Protein AF-A0A7K3SAK2-F1 (afdb_monomer_lite)

Organism: NCBI:txid66428

Sequence (182 aa):
ASGPVPALRSEGGWLDVDGRAGLVIRGGRGPLAVYGDTIVLAEGGGTGPLLVEGHCGVSADGLRELARRPVPTAGDEKVRAAVTDGHLSLFNLSDRAARTPVTLVQEGRRREVYEGEQVVTRDGLRYEARLEAASALLLPPRFTLVPLSGRSLPNGLRVEVVDAATVRLTGPVCRVRVEAQG

pLDDT: mean 89.43, std 11.54, range [43.94, 98.75]

Foldseek 3Di:
DDDDDFPDKAQLQKDDDVLFKIKHKPDWNAIWGHDPPDIDGPPPTDPDDIDIAMDGNADPVRRSVVSPDDAKDKPDPQKHWGQHPQKIKIWRNAQAKDWIKIDDFDPDAKAQAWAAKWWQAPGYIIGTDTAGGGDMDITHRLKIKHFPVPDHDDGGWMWHHNDSVDIDTDDDDGDIDIGGPD

Radius of gyration: 18.88 Å; chains: 1; bounding box: 54×37×52 Å

Secondary structure (DSSP, 8-state):
---PPPSEEESSSEEEETTTEEEEEES--SPEEEETTEEEEPTT--SSPPEEEEEES--HHHHHHHHHSPPPEESSTTEEEEEETTEEEEEE-SSS-EEEEEEEE--SS-EEEESEEEEE-SSEEEEEEEE-TT-EEEE-EEEEEEES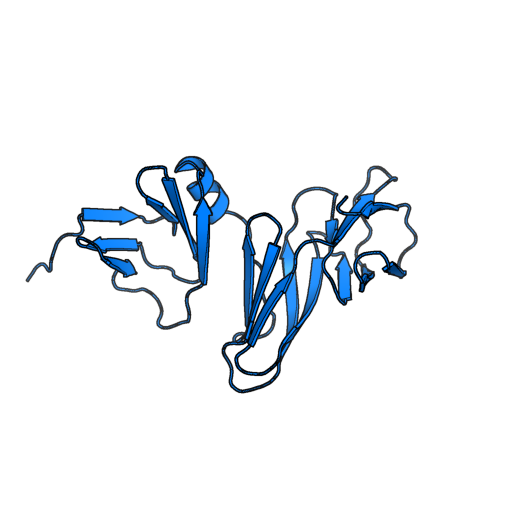SSSPPPTT-EEEE-SSS-EEEESS---EEEEE--

Structure (mmCIF, N/CA/C/O backbone):
data_AF-A0A7K3SAK2-F1
#
_entry.id   AF-A0A7K3SAK2-F1
#
loop_
_atom_site.group_PDB
_atom_site.id
_atom_site.type_symbol
_atom_site.label_atom_id
_atom_site.label_alt_id
_atom_site.label_comp_id
_atom_site.label_asym_id
_atom_site.label_entity_id
_atom_site.label_seq_id
_atom_site.pdbx_PDB_ins_code
_atom_site.Cartn_x
_atom_site.Cartn_y
_atom_site.Cartn_z
_atom_site.occupancy
_atom_site.B_iso_or_equiv
_atom_site.auth_seq_id
_atom_site.auth_comp_id
_atom_site.auth_asym_id
_atom_site.auth_atom_id
_atom_site.pdbx_PDB_model_num
ATOM 1 N N . ALA A 1 1 ? 35.366 2.820 -26.773 1.00 43.94 1 ALA A N 1
ATOM 2 C CA . ALA A 1 1 ? 34.296 2.782 -27.788 1.00 43.94 1 ALA A CA 1
ATOM 3 C C . ALA A 1 1 ? 33.034 3.352 -27.156 1.00 43.94 1 ALA A C 1
ATOM 5 O O . ALA A 1 1 ? 32.748 2.975 -26.026 1.00 43.94 1 ALA A O 1
ATOM 6 N N . SER A 1 2 ? 32.328 4.281 -27.806 1.00 55.72 2 SER A N 1
ATOM 7 C CA . SER A 1 2 ? 31.007 4.714 -27.333 1.00 55.72 2 SER A CA 1
ATOM 8 C C . SER A 1 2 ? 29.994 3.639 -27.722 1.00 55.72 2 SER A C 1
ATOM 10 O O . SER A 1 2 ? 29.881 3.316 -28.904 1.00 55.72 2 SER A O 1
ATOM 12 N N . GLY A 1 3 ? 29.320 3.046 -26.737 1.00 63.47 3 GLY A N 1
ATOM 13 C CA . GLY A 1 3 ? 28.238 2.089 -26.974 1.00 63.47 3 GLY A CA 1
ATOM 14 C C . GLY A 1 3 ? 27.047 2.710 -27.724 1.00 63.47 3 GLY A C 1
ATOM 15 O O . GLY A 1 3 ? 27.084 3.894 -28.073 1.00 63.47 3 GLY A O 1
ATOM 16 N N . PRO A 1 4 ? 25.988 1.925 -27.990 1.00 71.94 4 PRO A N 1
ATOM 17 C CA . PRO A 1 4 ? 24.795 2.424 -28.669 1.00 71.94 4 PRO A CA 1
ATOM 18 C C . PRO A 1 4 ? 24.172 3.610 -27.915 1.00 71.94 4 PRO A C 1
ATOM 20 O O . PRO A 1 4 ? 24.134 3.633 -26.684 1.00 71.94 4 PRO A O 1
ATOM 23 N N . VAL A 1 5 ? 23.679 4.602 -28.662 1.00 73.06 5 VAL A N 1
ATOM 24 C CA . VAL A 1 5 ? 22.993 5.780 -28.109 1.00 73.06 5 VAL A CA 1
ATOM 25 C C . VAL A 1 5 ? 21.504 5.446 -27.942 1.00 73.06 5 VAL A C 1
ATOM 27 O O . VAL A 1 5 ? 20.895 4.963 -28.896 1.00 73.06 5 VAL A O 1
ATOM 30 N N . PRO A 1 6 ? 20.902 5.672 -26.762 1.00 75.12 6 PRO A N 1
ATOM 31 C CA . PRO A 1 6 ? 19.488 5.380 -26.545 1.00 75.12 6 PRO A CA 1
ATOM 32 C C . PRO A 1 6 ? 18.577 6.334 -27.319 1.00 75.12 6 PRO A C 1
ATOM 34 O O . PRO A 1 6 ? 18.886 7.516 -27.464 1.00 75.12 6 PRO A O 1
ATOM 37 N N . ALA A 1 7 ? 17.420 5.826 -27.746 1.00 75.25 7 ALA A N 1
ATOM 38 C CA . ALA A 1 7 ? 16.384 6.612 -28.417 1.00 75.25 7 ALA A CA 1
ATOM 39 C C . ALA A 1 7 ? 15.693 7.593 -27.455 1.00 75.25 7 ALA A C 1
ATOM 41 O O . ALA A 1 7 ? 15.286 8.681 -27.854 1.00 75.25 7 ALA A O 1
ATOM 42 N N . LEU A 1 8 ? 15.592 7.219 -26.177 1.00 79.44 8 LEU A N 1
ATOM 43 C CA . LEU A 1 8 ? 15.049 8.052 -25.109 1.00 79.44 8 LEU A CA 1
ATOM 44 C C . LEU A 1 8 ? 15.793 7.775 -23.803 1.00 79.44 8 LEU A C 1
ATOM 46 O O . LEU A 1 8 ? 16.117 6.625 -23.494 1.00 79.44 8 LEU A O 1
ATOM 50 N N . ARG A 1 9 ? 16.018 8.830 -23.015 1.00 74.62 9 ARG A N 1
ATOM 51 C CA . ARG A 1 9 ? 16.446 8.735 -21.617 1.00 74.62 9 ARG A CA 1
ATOM 52 C C . ARG A 1 9 ? 15.449 9.440 -20.710 1.00 74.62 9 ARG A C 1
ATOM 54 O O . ARG A 1 9 ? 15.088 10.581 -20.976 1.00 74.62 9 ARG A O 1
ATOM 61 N N . SER A 1 10 ? 15.052 8.776 -19.630 1.00 78.75 10 SER A N 1
ATOM 62 C CA . SER A 1 10 ? 14.264 9.377 -18.554 1.00 78.75 10 SER A CA 1
ATOM 63 C C . SER A 1 10 ? 15.028 9.326 -17.241 1.00 78.75 10 SER A C 1
ATOM 65 O O . SER A 1 10 ? 15.403 8.259 -16.765 1.00 78.75 10 SER A O 1
ATOM 67 N N . GLU A 1 11 ? 15.238 10.484 -16.630 1.00 75.38 11 GLU A N 1
ATOM 68 C CA . GLU A 1 11 ? 15.979 10.613 -15.369 1.00 75.38 11 GLU A CA 1
ATOM 69 C C . GLU A 1 11 ? 15.062 10.602 -14.138 1.00 75.38 11 GLU A C 1
ATOM 71 O O . GLU A 1 11 ? 15.530 10.553 -13.006 1.00 75.38 11 GLU A O 1
ATOM 76 N N . GLY A 1 12 ? 13.742 10.639 -14.347 1.00 79.31 12 GLY A N 1
ATOM 77 C CA . GLY A 1 12 ? 12.763 10.798 -13.272 1.00 79.31 12 GLY A CA 1
ATOM 78 C C . GLY A 1 12 ? 12.213 9.498 -12.688 1.00 79.31 12 GLY A C 1
ATOM 79 O O . GLY A 1 12 ? 11.340 9.571 -11.829 1.00 79.31 12 GLY A O 1
ATOM 80 N N . GLY A 1 13 ? 12.656 8.330 -13.166 1.00 85.81 13 GLY A N 1
ATOM 81 C CA . GLY A 1 13 ? 12.087 7.041 -12.754 1.00 85.81 13 GLY A CA 1
ATOM 82 C C . GLY A 1 13 ? 10.663 6.808 -13.271 1.00 85.81 13 GLY A C 1
ATOM 83 O O . GLY A 1 13 ? 9.889 6.102 -12.640 1.00 85.81 13 GLY A O 1
ATOM 84 N N . TRP A 1 14 ? 10.298 7.408 -14.403 1.00 90.06 14 TRP A N 1
ATOM 85 C CA . TRP A 1 14 ? 9.017 7.183 -15.076 1.00 90.06 14 TRP A CA 1
ATOM 86 C C . TRP A 1 14 ? 9.190 7.230 -16.594 1.00 90.06 14 TRP A C 1
ATOM 88 O O . TRP A 1 14 ? 10.167 7.791 -17.091 1.00 90.06 14 TRP A O 1
ATOM 98 N N . LEU A 1 15 ? 8.259 6.648 -17.335 1.00 89.62 15 LEU A N 1
ATOM 99 C CA . LEU A 1 15 ? 8.271 6.615 -18.793 1.00 89.62 15 LEU A CA 1
ATOM 100 C C . LEU A 1 15 ? 6.844 6.751 -19.318 1.00 89.62 15 LEU A C 1
ATOM 102 O O . LEU A 1 15 ? 5.974 5.998 -18.894 1.00 89.62 15 LEU A O 1
ATOM 106 N N . ASP A 1 16 ? 6.626 7.682 -20.243 1.00 88.81 16 ASP A N 1
ATOM 107 C CA . ASP A 1 16 ? 5.396 7.760 -21.035 1.00 88.81 16 ASP A CA 1
ATOM 108 C C . ASP A 1 16 ? 5.553 6.939 -22.323 1.00 88.81 16 ASP A C 1
ATOM 110 O O . ASP A 1 16 ? 6.607 6.975 -22.961 1.00 88.81 16 ASP A O 1
ATOM 114 N N . VAL A 1 17 ? 4.511 6.196 -22.688 1.00 86.94 17 VAL A N 1
ATOM 115 C CA . VAL A 1 17 ? 4.430 5.372 -23.897 1.00 86.94 17 VAL A CA 1
ATOM 116 C C . VAL A 1 17 ? 3.308 5.924 -24.770 1.00 86.94 17 VAL A C 1
ATOM 118 O O . VAL A 1 17 ? 2.139 5.539 -24.645 1.00 86.94 17 VAL A O 1
ATOM 121 N N . ASP A 1 18 ? 3.682 6.853 -25.647 1.00 82.56 18 ASP A N 1
ATOM 122 C CA . ASP A 1 18 ? 2.815 7.534 -26.616 1.00 82.56 18 ASP A CA 1
ATOM 123 C C . ASP A 1 18 ? 1.513 8.108 -26.014 1.00 82.56 18 ASP A C 1
ATOM 125 O O . ASP A 1 18 ? 0.466 8.083 -26.665 1.00 82.56 18 ASP A O 1
ATOM 129 N N . GLY A 1 19 ? 1.523 8.546 -24.750 1.00 81.38 19 GLY A N 1
ATOM 130 C CA . GLY A 1 19 ? 0.333 9.016 -24.029 1.00 81.38 19 GLY A CA 1
ATOM 131 C C . GLY A 1 19 ? -0.756 7.962 -23.772 1.00 81.38 19 GLY A C 1
ATOM 132 O O . GLY A 1 19 ? -1.854 8.311 -23.336 1.00 81.38 19 GLY A O 1
ATOM 133 N N . ARG A 1 20 ? -0.499 6.677 -24.054 1.00 85.06 20 ARG A N 1
ATOM 134 C CA . ARG A 1 20 ? -1.467 5.575 -23.872 1.00 85.06 20 ARG A CA 1
ATOM 135 C C . ARG A 1 20 ? -1.208 4.787 -22.597 1.00 85.06 20 ARG A C 1
ATOM 137 O O . ARG A 1 20 ? -2.150 4.414 -21.897 1.00 85.06 20 ARG A O 1
ATOM 144 N N . ALA A 1 21 ? 0.063 4.544 -22.304 1.00 88.19 21 ALA A N 1
ATOM 145 C CA . ALA A 1 21 ? 0.503 3.846 -21.110 1.00 88.19 21 ALA A CA 1
ATOM 146 C C . ALA A 1 21 ? 1.664 4.597 -20.467 1.00 88.19 21 ALA A C 1
ATOM 148 O O . ALA A 1 21 ? 2.418 5.292 -21.139 1.00 88.19 21 ALA A O 1
ATOM 149 N N . GLY A 1 22 ? 1.816 4.432 -19.163 1.00 90.94 22 GLY A N 1
ATOM 150 C CA . GLY A 1 22 ? 2.903 5.011 -18.403 1.00 90.94 22 GLY A CA 1
ATOM 151 C C . GLY A 1 22 ? 3.480 4.007 -17.426 1.00 90.94 22 GLY A C 1
ATOM 152 O O . GLY A 1 22 ? 2.765 3.152 -16.907 1.00 90.94 22 GLY A O 1
ATOM 153 N N . LEU A 1 23 ? 4.776 4.111 -17.172 1.00 90.81 23 LEU A N 1
ATOM 154 C CA . LEU A 1 23 ? 5.478 3.318 -16.174 1.00 90.81 23 LEU A CA 1
ATOM 155 C C . LEU A 1 23 ? 6.051 4.252 -15.118 1.00 90.81 23 LEU A C 1
ATOM 157 O O . LEU A 1 23 ? 6.649 5.270 -15.459 1.00 90.81 23 LEU A O 1
ATOM 161 N N . VAL A 1 24 ? 5.926 3.884 -13.849 1.00 91.25 24 VAL A N 1
ATOM 162 C CA . VAL A 1 24 ? 6.670 4.487 -12.739 1.00 91.25 24 VAL A CA 1
ATOM 163 C C . VAL A 1 24 ? 7.514 3.398 -12.098 1.00 91.25 24 VAL A C 1
ATOM 165 O O . VAL A 1 24 ? 7.040 2.300 -11.830 1.00 91.25 24 VAL A O 1
ATOM 168 N N . ILE A 1 25 ? 8.791 3.676 -11.872 1.00 88.19 25 ILE A N 1
ATOM 169 C CA . ILE A 1 25 ? 9.768 2.691 -11.420 1.00 88.19 25 ILE A CA 1
ATOM 170 C C . ILE A 1 25 ? 10.300 3.104 -10.059 1.00 88.19 25 ILE A C 1
ATOM 172 O O . ILE A 1 25 ? 10.789 4.216 -9.861 1.00 88.19 25 ILE A O 1
ATOM 176 N N . ARG A 1 26 ? 10.210 2.180 -9.104 1.00 84.75 26 ARG A N 1
ATOM 177 C CA . ARG A 1 26 ? 10.631 2.369 -7.716 1.00 84.75 26 ARG A CA 1
ATOM 178 C C . ARG A 1 26 ? 11.860 1.515 -7.413 1.00 84.75 26 ARG A C 1
ATOM 180 O O . ARG A 1 26 ? 12.015 0.406 -7.920 1.00 84.75 26 ARG A O 1
ATOM 187 N N . GLY A 1 27 ? 12.731 2.025 -6.543 1.00 70.38 27 GLY A N 1
ATOM 188 C CA . GLY A 1 27 ? 13.888 1.285 -6.021 1.00 70.38 27 GLY A CA 1
ATOM 189 C C . GLY A 1 27 ? 15.138 1.274 -6.914 1.00 70.38 27 GLY A C 1
ATOM 190 O O . GLY A 1 27 ? 16.204 0.900 -6.434 1.00 70.38 27 GLY A O 1
ATOM 191 N N . GLY A 1 28 ? 15.052 1.742 -8.164 1.00 65.25 28 GLY A N 1
ATOM 192 C CA . GLY A 1 28 ? 16.205 1.983 -9.038 1.00 65.25 28 GLY A CA 1
ATOM 193 C C . GLY A 1 28 ? 16.655 3.446 -8.987 1.00 65.25 28 GLY A C 1
ATOM 194 O O . GLY A 1 28 ? 15.832 4.346 -9.101 1.00 65.25 28 GLY A O 1
ATOM 195 N N . ARG A 1 29 ? 17.960 3.700 -8.817 1.00 57.88 29 ARG A N 1
ATOM 196 C CA . ARG A 1 29 ? 18.553 5.058 -8.872 1.00 57.88 29 ARG A CA 1
ATOM 197 C C . ARG A 1 29 ? 19.162 5.408 -10.239 1.00 57.88 29 ARG A C 1
ATOM 199 O O . ARG A 1 29 ? 19.882 6.394 -10.347 1.00 57.88 29 ARG A O 1
ATOM 206 N N . GLY A 1 30 ? 18.911 4.591 -11.260 1.00 62.88 30 GLY A N 1
ATOM 207 C CA . GLY A 1 30 ? 19.444 4.794 -12.607 1.00 62.88 30 GLY A CA 1
ATOM 208 C C . GLY A 1 30 ? 18.410 5.431 -13.538 1.00 62.88 30 GLY A C 1
ATOM 209 O O . GLY A 1 30 ? 17.221 5.137 -13.392 1.00 62.88 30 GLY A O 1
ATOM 210 N N . PRO A 1 31 ? 18.832 6.267 -14.504 1.00 70.81 31 PRO A N 1
ATOM 211 C CA . PRO A 1 31 ? 17.939 6.716 -15.561 1.00 70.81 31 PRO A CA 1
ATOM 212 C C . PRO A 1 31 ? 17.423 5.518 -16.364 1.00 70.81 31 PRO A C 1
ATOM 214 O O . PRO A 1 31 ? 18.112 4.513 -16.508 1.00 70.81 31 PRO A O 1
ATOM 217 N N . LEU A 1 32 ? 16.216 5.611 -16.908 1.00 77.12 32 LEU A N 1
ATOM 218 C CA . LEU A 1 32 ? 15.700 4.640 -17.865 1.00 77.12 32 LEU A CA 1
ATOM 219 C C . LEU A 1 32 ? 16.207 4.984 -19.252 1.00 77.12 32 LEU A C 1
ATOM 221 O O . LEU A 1 32 ? 16.208 6.153 -19.636 1.00 77.12 32 LEU A O 1
ATOM 225 N N . ALA A 1 33 ? 16.619 3.973 -20.001 1.00 80.69 33 ALA A N 1
ATOM 226 C CA . ALA A 1 33 ? 17.037 4.109 -21.382 1.00 80.69 33 ALA A CA 1
ATOM 227 C C . ALA A 1 33 ? 16.199 3.181 -22.262 1.00 80.69 33 ALA A C 1
ATOM 229 O O . ALA A 1 33 ? 15.996 2.015 -21.929 1.00 80.69 33 ALA A O 1
ATOM 230 N N . VAL A 1 34 ? 15.723 3.705 -23.388 1.00 81.06 34 VAL A N 1
ATOM 231 C CA . VAL A 1 34 ? 14.988 2.926 -24.389 1.00 81.06 34 VAL A CA 1
ATOM 232 C C . VAL A 1 34 ? 15.898 2.676 -25.585 1.00 81.06 34 VAL A C 1
ATOM 234 O O . VAL A 1 34 ? 16.424 3.621 -26.181 1.00 81.06 34 VAL A O 1
ATOM 237 N N . TYR A 1 35 ? 16.079 1.405 -25.932 1.00 81.81 35 TYR A N 1
ATOM 238 C CA . TYR A 1 35 ? 16.833 0.941 -27.093 1.00 81.81 35 TYR A CA 1
ATOM 239 C C . TYR A 1 35 ? 15.900 0.121 -27.982 1.00 81.81 35 TYR A C 1
ATOM 241 O O . TYR A 1 35 ? 15.610 -1.032 -27.675 1.00 81.81 35 TYR A O 1
ATOM 249 N N . GLY A 1 36 ? 15.418 0.719 -29.074 1.00 81.00 36 GLY A N 1
ATOM 250 C CA . GLY A 1 36 ? 14.432 0.072 -29.940 1.00 81.00 36 GLY A CA 1
ATOM 251 C C . GLY A 1 36 ? 13.156 -0.267 -29.168 1.00 81.00 36 GLY A C 1
ATOM 252 O O . GLY A 1 36 ? 12.448 0.630 -28.721 1.00 81.00 36 GLY A O 1
ATOM 253 N N . ASP A 1 37 ? 12.895 -1.558 -29.003 1.00 78.56 37 ASP A N 1
ATOM 254 C CA . ASP A 1 37 ? 11.749 -2.135 -28.293 1.00 78.56 37 ASP A CA 1
ATOM 255 C C . ASP A 1 37 ? 12.044 -2.503 -26.826 1.00 78.56 37 ASP A C 1
ATOM 257 O O . ASP A 1 37 ? 11.169 -3.001 -26.120 1.00 78.56 37 ASP A O 1
ATOM 261 N N . THR A 1 38 ? 13.266 -2.253 -26.347 1.00 77.88 38 THR A N 1
ATOM 262 C CA . THR A 1 38 ? 13.709 -2.656 -25.011 1.00 77.88 38 THR A CA 1
ATOM 263 C C . THR A 1 38 ? 13.879 -1.448 -24.093 1.00 77.88 38 THR A C 1
ATOM 265 O O . THR A 1 38 ? 14.592 -0.494 -24.412 1.00 77.88 38 THR A O 1
ATOM 268 N N . ILE A 1 39 ? 13.273 -1.512 -22.906 1.00 76.88 39 ILE A N 1
ATOM 269 C CA . ILE A 1 39 ? 13.500 -0.558 -21.815 1.00 76.88 39 ILE A CA 1
ATOM 270 C C . ILE A 1 39 ? 14.506 -1.182 -20.851 1.00 76.88 39 ILE A C 1
ATOM 272 O O . ILE A 1 39 ? 14.260 -2.254 -20.300 1.00 76.88 39 ILE A O 1
ATOM 276 N N . VAL A 1 40 ? 15.625 -0.503 -20.619 1.00 76.62 40 VAL A N 1
ATOM 277 C CA . VAL A 1 40 ? 16.636 -0.919 -19.642 1.00 76.62 40 VAL A CA 1
ATOM 278 C C . VAL A 1 40 ? 16.829 0.159 -18.585 1.00 76.62 40 VAL A C 1
ATOM 280 O O . VAL A 1 40 ? 16.687 1.355 -18.850 1.00 76.62 40 VAL A O 1
ATOM 283 N N . LEU A 1 41 ? 17.219 -0.252 -17.381 1.00 70.81 41 LEU A N 1
ATOM 284 C CA . LEU A 1 41 ? 17.886 0.673 -16.474 1.00 70.81 41 LEU A CA 1
ATOM 285 C C . LEU A 1 41 ? 19.261 0.993 -17.054 1.00 70.81 41 LEU A C 1
ATOM 287 O O . LEU A 1 41 ? 20.026 0.087 -17.380 1.00 70.81 41 LEU A O 1
ATOM 291 N N . ALA A 1 42 ? 19.570 2.276 -17.200 1.00 59.50 42 ALA A N 1
ATOM 292 C CA . ALA A 1 42 ? 20.891 2.715 -17.610 1.00 59.50 42 ALA A CA 1
ATOM 293 C C . ALA A 1 42 ? 21.955 2.248 -16.602 1.00 59.50 42 ALA A C 1
ATOM 295 O O . ALA A 1 42 ? 21.671 2.034 -15.418 1.00 59.50 42 ALA A O 1
ATOM 296 N N . GLU A 1 43 ? 23.187 2.095 -17.093 1.00 54.28 43 GLU A N 1
ATOM 297 C CA . GLU A 1 43 ? 24.317 1.605 -16.304 1.00 54.28 43 GLU A CA 1
ATOM 298 C C . GLU A 1 43 ? 24.485 2.370 -14.980 1.00 54.28 43 GLU A C 1
ATOM 300 O O . GLU A 1 43 ? 24.392 3.597 -14.936 1.00 54.28 43 GLU A O 1
ATOM 305 N N . GLY A 1 44 ? 24.711 1.625 -13.892 1.00 52.00 44 GLY A N 1
ATOM 306 C CA . GLY A 1 44 ? 24.765 2.149 -12.519 1.00 52.00 44 GLY A CA 1
ATOM 307 C C . GLY A 1 44 ? 23.503 1.895 -11.680 1.00 52.00 44 GLY A C 1
ATOM 308 O O . GLY A 1 44 ? 23.475 2.241 -10.499 1.00 52.00 44 GLY A O 1
ATOM 309 N N . GLY A 1 45 ? 22.467 1.269 -12.252 1.00 53.28 45 GLY A N 1
ATOM 310 C CA . GLY A 1 45 ? 21.314 0.763 -11.502 1.00 53.28 45 GLY A CA 1
ATOM 311 C C . GLY A 1 45 ? 21.713 -0.356 -10.529 1.00 53.28 45 GLY A C 1
ATOM 312 O O . GLY A 1 45 ? 22.434 -1.278 -10.898 1.00 53.28 45 GLY A O 1
ATOM 313 N N . GLY A 1 46 ? 21.271 -0.267 -9.270 1.00 57.25 46 GLY A N 1
ATOM 314 C CA . GLY A 1 46 ? 21.559 -1.286 -8.257 1.00 57.25 46 GLY A CA 1
ATOM 315 C C . GLY A 1 46 ? 21.038 -2.673 -8.654 1.00 57.25 46 GLY A C 1
ATOM 316 O O . GLY A 1 46 ? 20.022 -2.789 -9.329 1.00 57.25 46 GLY A O 1
ATOM 317 N N . THR A 1 47 ? 21.702 -3.731 -8.187 1.00 63.38 47 THR A N 1
ATOM 318 C CA . THR A 1 47 ? 21.374 -5.146 -8.470 1.00 63.38 47 THR A CA 1
ATOM 319 C C . THR A 1 47 ? 20.145 -5.671 -7.715 1.00 63.38 47 THR A C 1
ATOM 321 O O . THR A 1 47 ? 19.892 -6.874 -7.676 1.00 63.38 47 THR A O 1
ATOM 324 N N . GLY A 1 48 ? 19.399 -4.780 -7.061 1.00 71.19 48 GLY A N 1
ATOM 325 C CA . GLY A 1 48 ? 18.227 -5.128 -6.272 1.00 71.19 48 GLY A CA 1
ATOM 326 C C . GLY A 1 48 ? 16.975 -5.335 -7.130 1.00 71.19 48 GLY A C 1
ATOM 327 O O . GLY A 1 48 ? 16.921 -4.894 -8.277 1.00 71.19 48 GLY A O 1
ATOM 328 N N . PRO A 1 49 ? 15.936 -5.971 -6.565 1.00 78.00 49 PRO A N 1
ATOM 329 C CA . PRO A 1 49 ? 14.658 -6.119 -7.246 1.00 78.00 49 PRO A CA 1
ATOM 330 C C . PRO A 1 49 ? 14.018 -4.753 -7.508 1.00 78.00 49 PRO A C 1
ATOM 332 O O . PRO A 1 49 ? 14.018 -3.876 -6.637 1.00 78.00 49 PRO A O 1
ATOM 335 N N . LEU A 1 50 ? 13.436 -4.610 -8.697 1.00 82.44 50 LEU A N 1
ATOM 336 C CA . LEU A 1 50 ? 12.719 -3.418 -9.136 1.00 82.44 50 LEU A CA 1
ATOM 337 C C . LEU A 1 50 ? 11.224 -3.594 -8.938 1.00 82.44 50 LEU A C 1
ATOM 339 O O . LEU A 1 50 ? 10.695 -4.692 -9.104 1.00 82.44 50 LEU A O 1
ATOM 343 N N . LEU A 1 51 ? 10.547 -2.490 -8.641 1.00 87.31 51 LEU A N 1
ATOM 344 C CA . LEU A 1 51 ? 9.096 -2.427 -8.684 1.00 87.31 51 LEU A CA 1
ATOM 345 C C . LEU A 1 51 ? 8.685 -1.467 -9.797 1.00 87.31 51 LEU A C 1
ATOM 347 O O . LEU A 1 51 ? 9.209 -0.356 -9.882 1.00 87.31 51 LEU A O 1
ATOM 351 N N . VAL A 1 52 ? 7.761 -1.914 -10.644 1.00 89.19 52 VAL A N 1
ATOM 352 C CA . VAL A 1 52 ? 7.228 -1.141 -11.766 1.00 89.19 52 VAL A CA 1
ATOM 353 C C . VAL A 1 52 ? 5.717 -1.031 -11.602 1.00 89.19 52 VAL A C 1
ATOM 355 O O . VAL A 1 52 ? 5.023 -2.040 -11.517 1.00 89.19 52 VAL A O 1
ATOM 358 N N . GLU A 1 53 ? 5.226 0.199 -11.552 1.00 91.94 53 GLU A N 1
ATOM 359 C CA . GLU A 1 53 ? 3.810 0.555 -11.527 1.00 91.94 53 GLU A CA 1
ATOM 360 C C . GLU A 1 53 ? 3.394 0.894 -12.963 1.00 91.94 53 GLU A C 1
ATOM 362 O O . GLU A 1 53 ? 3.997 1.761 -13.600 1.00 91.94 53 GLU A O 1
ATOM 367 N N . GLY A 1 54 ? 2.399 0.181 -13.490 1.00 91.50 54 GLY A N 1
ATOM 368 C CA . GLY A 1 54 ? 1.816 0.462 -14.799 1.00 91.50 54 GLY A CA 1
ATOM 369 C C . GLY A 1 54 ? 0.579 1.342 -14.661 1.00 91.50 54 GLY A C 1
ATOM 370 O O . GLY A 1 54 ? -0.296 1.051 -13.851 1.00 91.50 54 GLY A O 1
ATOM 371 N N . HIS A 1 55 ? 0.493 2.387 -15.476 1.00 91.81 55 HIS A N 1
ATOM 372 C CA . HIS A 1 55 ? -0.611 3.339 -15.497 1.00 91.81 55 HIS A CA 1
ATOM 373 C C . HIS A 1 55 ? -1.205 3.447 -16.900 1.00 91.81 55 HIS A C 1
ATOM 375 O O . HIS A 1 55 ? -0.483 3.428 -17.897 1.00 91.81 55 HIS A O 1
ATOM 381 N N . CYS A 1 56 ? -2.526 3.595 -16.985 1.00 89.31 56 CYS A N 1
ATOM 382 C CA . CYS A 1 56 ? -3.241 3.753 -18.252 1.00 89.31 56 CYS A CA 1
ATOM 383 C C . CYS A 1 56 ? -3.759 5.187 -18.393 1.00 89.31 56 CYS A C 1
ATOM 385 O O . CYS A 1 56 ? -4.383 5.704 -17.469 1.00 89.31 56 CYS A O 1
ATOM 387 N N . GLY A 1 57 ? -3.531 5.820 -19.549 1.00 86.88 57 GLY A N 1
ATOM 388 C CA . GLY A 1 57 ? -4.098 7.139 -19.867 1.00 86.88 57 GLY A CA 1
ATOM 389 C C . GLY A 1 57 ? -3.632 8.299 -18.976 1.00 86.88 57 GLY A C 1
ATOM 390 O O . GLY A 1 57 ? -4.318 9.316 -18.891 1.00 86.88 57 GLY A O 1
ATOM 391 N N . VAL A 1 58 ? -2.490 8.160 -18.298 1.00 90.50 58 VAL A N 1
ATOM 392 C CA . VAL A 1 58 ? -1.901 9.227 -17.477 1.00 90.50 58 VAL A CA 1
ATOM 393 C C . VAL A 1 58 ? -0.933 10.041 -18.329 1.00 90.50 58 VAL A C 1
ATOM 395 O O . VAL A 1 58 ? -0.099 9.476 -19.027 1.00 90.50 58 VAL A O 1
ATOM 398 N N . SER A 1 59 ? -1.025 11.370 -18.260 1.00 90.94 59 SER A N 1
ATOM 399 C CA . SER A 1 59 ? -0.105 12.262 -18.971 1.00 90.94 59 SER A CA 1
ATOM 400 C C . SER A 1 59 ? 1.321 12.178 -18.414 1.00 90.94 59 SER A C 1
ATOM 402 O O . SER A 1 59 ? 1.531 11.826 -17.254 1.00 90.94 59 SER A O 1
ATOM 404 N N . ALA A 1 60 ? 2.312 12.606 -19.200 1.00 89.38 60 ALA A N 1
ATOM 405 C CA . ALA A 1 60 ? 3.699 12.692 -18.739 1.00 89.38 60 ALA A CA 1
ATOM 406 C C . ALA A 1 60 ? 3.860 13.520 -17.445 1.00 89.38 60 ALA A C 1
ATOM 408 O O . ALA A 1 60 ? 4.629 13.140 -16.564 1.00 89.38 60 ALA A O 1
ATOM 409 N N . ASP A 1 61 ? 3.118 14.622 -17.293 1.00 90.81 61 ASP A N 1
ATOM 410 C CA . ASP A 1 61 ? 3.123 15.411 -16.052 1.00 90.81 61 ASP A CA 1
ATOM 411 C C . ASP A 1 61 ? 2.505 14.645 -14.878 1.00 90.81 61 ASP A C 1
ATOM 413 O O . ASP A 1 61 ? 3.076 14.636 -13.788 1.00 90.81 61 ASP A O 1
ATOM 417 N N . GLY A 1 62 ? 1.417 13.906 -15.107 1.00 92.56 62 GLY A N 1
ATOM 418 C CA . GLY A 1 62 ? 0.844 13.020 -14.093 1.00 92.56 62 GLY A CA 1
ATOM 419 C C . GLY A 1 62 ? 1.809 11.906 -13.673 1.00 92.56 62 GLY A C 1
ATOM 420 O O . GLY A 1 62 ? 1.947 11.624 -12.485 1.00 92.56 62 GLY A O 1
ATOM 421 N N . LEU A 1 63 ? 2.552 11.315 -14.614 1.00 91.81 63 LEU A N 1
ATOM 422 C CA . LEU A 1 63 ? 3.584 10.314 -14.315 1.00 91.81 63 LEU A CA 1
ATOM 423 C C . LEU A 1 63 ? 4.741 10.907 -13.502 1.00 91.81 63 LEU A C 1
ATOM 425 O O . LEU A 1 63 ? 5.214 10.271 -12.557 1.00 91.81 63 LEU A O 1
ATOM 429 N N . ARG A 1 64 ? 5.162 12.144 -13.804 1.00 90.56 64 ARG A N 1
ATOM 430 C CA . ARG A 1 64 ? 6.149 12.881 -12.991 1.00 90.56 64 ARG A CA 1
ATOM 431 C C . ARG A 1 64 ? 5.667 13.073 -11.558 1.00 90.56 64 ARG A C 1
ATOM 433 O O . ARG A 1 64 ? 6.458 12.920 -10.628 1.00 90.56 64 ARG A O 1
ATOM 440 N N . GLU A 1 65 ? 4.400 13.426 -11.371 1.00 92.00 65 GLU A N 1
ATOM 441 C CA . GLU A 1 65 ? 3.804 13.585 -10.043 1.00 92.00 65 GLU A CA 1
ATOM 442 C C . GLU A 1 65 ? 3.722 12.249 -9.300 1.00 92.00 65 GLU A C 1
ATOM 444 O O . GLU A 1 65 ? 4.151 12.161 -8.149 1.00 92.00 65 GLU A O 1
ATOM 449 N N . LEU A 1 66 ? 3.259 11.187 -9.966 1.00 92.31 66 LEU A N 1
ATOM 450 C CA . LEU A 1 66 ? 3.204 9.831 -9.412 1.00 92.31 66 LEU A CA 1
ATOM 451 C C . LEU A 1 66 ? 4.588 9.340 -8.970 1.00 92.31 66 LEU A C 1
ATOM 453 O O . LEU A 1 66 ? 4.730 8.829 -7.857 1.00 92.31 66 LEU A O 1
ATOM 457 N N . ALA A 1 67 ? 5.627 9.565 -9.778 1.00 90.56 67 ALA A N 1
ATOM 458 C CA . ALA A 1 67 ? 7.007 9.204 -9.448 1.00 90.56 67 ALA A CA 1
ATOM 459 C C . ALA A 1 67 ? 7.546 9.923 -8.199 1.00 90.56 67 ALA A C 1
ATOM 461 O O . ALA A 1 67 ? 8.409 9.388 -7.502 1.00 90.56 67 ALA A O 1
ATOM 462 N N . ARG A 1 68 ? 7.011 11.105 -7.869 1.00 90.19 68 ARG A N 1
ATOM 463 C CA . ARG A 1 68 ? 7.376 11.872 -6.665 1.00 90.19 68 ARG A CA 1
ATOM 464 C C . ARG A 1 68 ? 6.575 11.489 -5.426 1.00 90.19 68 ARG A C 1
ATOM 466 O O . ARG A 1 68 ? 6.961 11.891 -4.328 1.00 90.19 68 ARG A O 1
ATOM 473 N N . ARG A 1 69 ? 5.477 10.741 -5.577 1.00 90.00 69 ARG A N 1
ATOM 474 C CA . ARG A 1 69 ? 4.663 10.327 -4.431 1.00 90.00 69 ARG A CA 1
ATOM 475 C C . ARG A 1 69 ? 5.486 9.478 -3.458 1.00 90.00 69 ARG A C 1
ATOM 477 O O . ARG A 1 69 ? 6.302 8.665 -3.906 1.00 90.00 69 ARG A O 1
ATOM 484 N N . PRO A 1 70 ? 5.262 9.635 -2.143 1.00 90.25 70 PRO A N 1
ATOM 485 C CA . PRO A 1 70 ? 5.882 8.778 -1.146 1.00 90.25 70 PRO A CA 1
ATOM 486 C C . PRO A 1 70 ? 5.592 7.300 -1.421 1.00 90.25 70 PRO A C 1
ATOM 488 O O . PRO A 1 70 ? 4.455 6.916 -1.692 1.00 90.25 70 PRO A O 1
ATOM 491 N N . VAL A 1 71 ? 6.628 6.471 -1.329 1.00 89.44 71 VAL A N 1
ATOM 492 C CA . VAL A 1 71 ? 6.535 5.032 -1.595 1.00 89.44 71 VAL A CA 1
ATOM 493 C C . VAL A 1 71 ? 6.293 4.287 -0.281 1.00 89.44 71 VAL A C 1
ATOM 495 O O . VAL A 1 71 ? 6.944 4.602 0.724 1.00 89.44 71 VAL A O 1
ATOM 498 N N . PRO A 1 72 ? 5.405 3.278 -0.261 1.00 94.81 72 PRO A N 1
ATOM 499 C CA . PRO A 1 72 ? 5.296 2.367 0.865 1.00 94.81 72 PRO A CA 1
ATOM 500 C C . PRO A 1 72 ? 6.644 1.769 1.269 1.00 94.81 72 PRO A C 1
ATOM 502 O O . PRO A 1 72 ? 7.447 1.378 0.424 1.00 94.81 72 PRO A O 1
ATOM 505 N N . THR A 1 73 ? 6.892 1.663 2.572 1.00 94.75 73 THR A N 1
ATOM 506 C CA . THR A 1 73 ? 8.135 1.071 3.091 1.00 94.75 73 THR A CA 1
ATOM 507 C C . THR A 1 73 ? 7.813 -0.118 3.980 1.00 94.75 73 THR A C 1
ATOM 509 O O . THR A 1 73 ? 7.200 0.049 5.036 1.00 94.75 73 THR A O 1
ATOM 512 N N . ALA A 1 74 ? 8.228 -1.312 3.559 1.00 96.62 74 ALA A N 1
ATOM 513 C CA . ALA A 1 74 ? 8.167 -2.516 4.379 1.00 96.62 74 ALA A CA 1
ATOM 514 C C . ALA A 1 74 ? 9.336 -2.549 5.375 1.00 96.62 74 ALA A C 1
ATOM 516 O O . ALA A 1 74 ? 10.436 -2.093 5.067 1.00 96.62 74 ALA A O 1
ATOM 517 N N . GLY A 1 75 ? 9.102 -3.093 6.569 1.00 97.12 75 GLY A N 1
ATOM 518 C CA . GLY A 1 75 ? 10.148 -3.301 7.573 1.00 97.12 75 GLY A CA 1
ATOM 519 C C . GLY A 1 75 ? 11.093 -4.459 7.242 1.00 97.12 75 GLY A C 1
ATOM 520 O O . GLY A 1 75 ? 12.188 -4.518 7.789 1.00 97.12 75 GLY A O 1
ATOM 521 N N . ASP A 1 76 ? 10.677 -5.365 6.354 1.00 96.31 76 ASP A N 1
ATOM 522 C CA . ASP A 1 76 ? 11.487 -6.473 5.849 1.00 96.31 76 ASP A CA 1
ATOM 523 C C . ASP A 1 76 ? 12.002 -6.125 4.448 1.00 96.31 76 ASP A C 1
ATOM 525 O O . ASP A 1 76 ? 11.223 -5.829 3.541 1.00 96.31 76 ASP A O 1
ATOM 529 N N . GLU A 1 77 ? 13.321 -6.176 4.262 1.00 92.75 77 GLU A N 1
ATOM 530 C CA . GLU A 1 77 ? 13.980 -5.850 2.997 1.00 92.75 77 GLU A CA 1
ATOM 531 C C . GLU A 1 77 ? 13.666 -6.821 1.850 1.00 92.75 77 GLU A C 1
ATOM 533 O O . GLU A 1 77 ? 13.938 -6.489 0.692 1.00 92.75 77 GLU A O 1
ATOM 538 N N . LYS A 1 78 ? 13.113 -8.005 2.136 1.00 94.50 78 LYS A N 1
ATOM 539 C CA . LYS A 1 78 ? 12.658 -8.970 1.126 1.00 94.50 78 LYS A CA 1
ATOM 540 C C . LYS A 1 78 ? 11.219 -8.727 0.686 1.00 94.50 78 LYS A C 1
ATOM 542 O O . LYS A 1 78 ? 10.796 -9.284 -0.327 1.00 94.50 78 LYS A O 1
ATOM 547 N N . VAL A 1 79 ? 10.487 -7.873 1.401 1.00 96.00 79 VAL A N 1
ATOM 548 C CA . VAL A 1 79 ? 9.132 -7.470 1.033 1.00 96.00 79 VAL A CA 1
ATOM 549 C C . VAL A 1 79 ? 9.175 -6.163 0.243 1.00 96.00 79 VAL A C 1
ATOM 551 O O . VAL A 1 79 ? 9.893 -5.212 0.568 1.00 96.00 79 VAL A O 1
ATOM 554 N N . ARG A 1 80 ? 8.411 -6.110 -0.846 1.00 95.06 80 ARG A N 1
ATOM 555 C CA . ARG A 1 80 ? 8.169 -4.894 -1.630 1.00 95.06 80 ARG A CA 1
ATOM 556 C C . ARG A 1 80 ? 6.702 -4.524 -1.538 1.00 95.06 80 ARG A C 1
ATOM 558 O O . ARG A 1 80 ? 5.843 -5.397 -1.463 1.00 95.06 80 ARG A O 1
ATOM 565 N N . ALA A 1 81 ? 6.439 -3.226 -1.530 1.00 95.62 81 ALA A N 1
ATOM 566 C CA . ALA A 1 81 ? 5.101 -2.681 -1.419 1.00 95.62 81 ALA A CA 1
ATOM 567 C C . ALA A 1 81 ? 4.937 -1.504 -2.384 1.00 95.62 81 ALA A C 1
ATOM 569 O O . ALA A 1 81 ? 5.869 -0.718 -2.563 1.00 95.62 81 ALA A O 1
ATOM 570 N N . ALA A 1 82 ? 3.754 -1.380 -2.973 1.00 95.00 82 ALA A N 1
ATOM 571 C CA . ALA A 1 82 ? 3.357 -0.241 -3.790 1.00 95.00 82 ALA A CA 1
ATOM 572 C C . ALA A 1 82 ? 1.882 0.081 -3.575 1.00 95.00 82 ALA A C 1
ATOM 574 O O . ALA A 1 82 ? 1.092 -0.805 -3.256 1.00 95.00 82 ALA A O 1
ATOM 575 N N . VAL A 1 83 ? 1.528 1.353 -3.753 1.00 94.31 83 VAL A N 1
ATOM 576 C CA . VAL A 1 83 ? 0.134 1.794 -3.821 1.00 94.31 83 VAL A CA 1
ATOM 577 C C . VAL A 1 83 ? -0.081 2.412 -5.192 1.00 94.31 83 VAL A C 1
ATOM 579 O O . VAL A 1 83 ? 0.460 3.478 -5.484 1.00 94.31 83 VAL A O 1
ATOM 582 N N . THR A 1 84 ? -0.874 1.739 -6.016 1.00 92.19 84 THR A N 1
ATOM 583 C CA . THR A 1 84 ? -1.175 2.143 -7.392 1.00 92.19 84 THR A CA 1
ATOM 584 C C . THR A 1 84 ? -2.680 2.289 -7.508 1.00 92.19 84 THR A C 1
ATOM 586 O O . THR A 1 84 ? -3.412 1.349 -7.214 1.00 92.19 84 THR A O 1
ATOM 589 N N . ASP A 1 85 ? -3.148 3.489 -7.856 1.00 88.81 85 ASP A N 1
ATOM 590 C CA . ASP A 1 85 ? -4.577 3.807 -7.978 1.00 88.81 85 ASP A CA 1
ATOM 591 C C . ASP A 1 85 ? -5.403 3.336 -6.761 1.00 88.81 85 ASP A C 1
ATOM 593 O O . ASP A 1 85 ? -6.445 2.692 -6.880 1.00 88.81 85 ASP A O 1
ATOM 597 N N . GLY A 1 86 ? -4.871 3.600 -5.562 1.00 91.88 86 GLY A N 1
ATOM 598 C CA . GLY A 1 86 ? -5.480 3.238 -4.277 1.00 91.88 86 GLY A CA 1
ATOM 599 C C . GLY A 1 86 ? -5.322 1.769 -3.869 1.00 91.88 86 GLY A C 1
ATOM 600 O O . GLY A 1 86 ? -5.617 1.433 -2.729 1.00 91.88 86 GLY A O 1
ATOM 601 N N . HIS A 1 87 ? -4.825 0.889 -4.740 1.00 95.62 87 HIS A N 1
ATOM 602 C CA . HIS A 1 87 ? -4.639 -0.528 -4.429 1.00 95.62 87 HIS A CA 1
ATOM 603 C C . HIS A 1 87 ? -3.256 -0.789 -3.841 1.00 95.62 87 HIS A C 1
ATOM 605 O O . HIS A 1 87 ? -2.239 -0.415 -4.428 1.00 95.62 87 HIS A O 1
ATOM 611 N N . LEU A 1 88 ? -3.209 -1.487 -2.707 1.00 97.38 88 LEU A N 1
ATOM 612 C CA . LEU A 1 88 ? -1.968 -1.910 -2.071 1.00 97.38 88 LEU A CA 1
ATOM 613 C C . LEU A 1 88 ? -1.514 -3.245 -2.663 1.00 97.38 88 LEU A C 1
ATOM 615 O O . LEU A 1 88 ? -2.169 -4.269 -2.488 1.00 97.38 88 LEU A O 1
ATOM 619 N N . SER A 1 89 ? -0.366 -3.234 -3.331 1.00 97.75 89 SER A N 1
ATOM 620 C CA . SER A 1 89 ? 0.323 -4.436 -3.801 1.00 97.75 89 SER A CA 1
ATOM 621 C C . SER A 1 89 ? 1.481 -4.771 -2.871 1.00 97.75 89 SER A C 1
ATOM 623 O O . SER A 1 89 ? 2.280 -3.894 -2.536 1.00 97.75 89 SER A O 1
ATOM 625 N N . LEU A 1 90 ? 1.592 -6.035 -2.477 1.00 97.88 90 LEU A N 1
ATOM 626 C CA . LEU A 1 90 ? 2.642 -6.562 -1.611 1.00 97.88 90 LEU A CA 1
ATOM 627 C C . LEU A 1 90 ? 3.285 -7.781 -2.267 1.00 97.88 90 LEU A C 1
ATOM 629 O O . LEU A 1 90 ? 2.583 -8.648 -2.781 1.00 97.88 90 LEU A O 1
ATOM 633 N N . PHE A 1 91 ? 4.610 -7.868 -2.205 1.00 97.44 91 PHE A N 1
ATOM 634 C CA . PHE A 1 91 ? 5.381 -8.959 -2.797 1.00 97.44 91 PHE A CA 1
ATOM 635 C C . PHE A 1 91 ? 6.410 -9.462 -1.795 1.00 97.44 91 PHE A C 1
ATOM 637 O O . PHE A 1 91 ? 7.263 -8.691 -1.355 1.00 97.44 91 PHE A O 1
ATOM 644 N N . ASN A 1 92 ? 6.357 -10.746 -1.457 1.00 97.56 92 ASN A N 1
ATOM 645 C CA . ASN A 1 92 ? 7.408 -11.418 -0.711 1.00 97.56 92 ASN A CA 1
ATOM 646 C C . ASN A 1 92 ? 8.353 -12.114 -1.690 1.00 97.56 92 ASN A C 1
ATOM 648 O O . ASN A 1 92 ? 8.004 -13.121 -2.299 1.00 97.56 92 ASN A O 1
ATOM 652 N N . LEU A 1 93 ? 9.558 -11.566 -1.828 1.00 95.69 93 LEU A N 1
ATOM 653 C CA . LEU A 1 93 ? 10.563 -12.050 -2.774 1.00 95.69 93 LEU A CA 1
ATOM 654 C C . LEU A 1 93 ? 11.506 -13.095 -2.156 1.00 95.69 93 LEU A C 1
ATOM 656 O O . LEU A 1 93 ? 12.547 -13.398 -2.736 1.00 95.69 93 LEU A O 1
ATOM 660 N N . SER A 1 94 ? 11.185 -13.601 -0.963 1.00 96.12 94 SER A N 1
ATOM 661 C CA . SER A 1 94 ? 11.968 -14.626 -0.269 1.00 96.12 94 SER A CA 1
ATOM 662 C C . SER A 1 94 ? 11.315 -16.004 -0.333 1.00 96.12 94 SER A C 1
ATOM 664 O O . SER A 1 94 ? 10.137 -16.147 -0.650 1.00 96.12 94 SER A O 1
ATOM 666 N N . ASP A 1 95 ? 12.084 -17.023 0.032 1.00 97.56 95 ASP A N 1
ATOM 667 C CA . ASP A 1 95 ? 11.658 -18.414 0.184 1.00 97.56 95 ASP A CA 1
ATOM 668 C C . ASP A 1 95 ? 11.025 -18.712 1.558 1.00 97.56 95 ASP A C 1
ATOM 670 O O . ASP A 1 95 ? 10.798 -19.872 1.904 1.00 97.56 95 ASP A O 1
ATOM 674 N N . ARG A 1 96 ? 10.726 -17.680 2.359 1.00 98.12 96 ARG A N 1
ATOM 675 C CA . ARG A 1 96 ? 10.161 -17.808 3.710 1.00 98.12 96 ARG A CA 1
ATOM 676 C C . ARG A 1 96 ? 8.920 -16.953 3.865 1.00 98.12 96 ARG A C 1
ATOM 678 O O . ARG A 1 96 ? 8.840 -15.873 3.293 1.00 98.12 96 ARG A O 1
ATOM 685 N N . ALA A 1 97 ? 7.970 -17.407 4.677 1.00 98.31 97 ALA A N 1
ATOM 686 C CA . ALA A 1 97 ? 6.848 -16.567 5.077 1.00 98.31 97 ALA A CA 1
ATOM 687 C C . ALA A 1 97 ? 7.350 -15.324 5.833 1.00 98.31 97 ALA A C 1
ATOM 689 O O . ALA A 1 97 ? 8.288 -15.404 6.631 1.00 98.31 97 ALA A O 1
ATOM 690 N N . ALA A 1 98 ? 6.711 -14.184 5.586 1.00 98.00 98 ALA A N 1
ATOM 691 C CA . ALA A 1 98 ? 7.069 -12.897 6.160 1.00 98.00 98 ALA A CA 1
ATOM 692 C C . ALA A 1 98 ? 5.875 -12.288 6.904 1.00 98.00 98 ALA A C 1
ATOM 694 O O . ALA A 1 98 ? 4.762 -12.204 6.380 1.00 98.00 98 ALA A O 1
ATOM 695 N N . ARG A 1 99 ? 6.132 -11.806 8.124 1.00 98.19 99 ARG A N 1
ATOM 696 C CA . ARG A 1 99 ? 5.230 -10.928 8.875 1.00 98.19 99 ARG A CA 1
ATOM 697 C C . ARG A 1 99 ? 5.960 -9.622 9.131 1.00 98.19 99 ARG A C 1
ATOM 699 O O . ARG A 1 99 ? 6.949 -9.609 9.861 1.00 98.19 99 ARG A O 1
ATOM 706 N N . THR A 1 100 ? 5.511 -8.545 8.499 1.00 98.44 100 THR A N 1
ATOM 707 C CA . THR A 1 100 ? 6.248 -7.282 8.519 1.00 98.44 100 THR A CA 1
ATOM 708 C C . THR A 1 100 ? 5.321 -6.072 8.497 1.00 98.44 100 THR A C 1
ATOM 710 O O . THR A 1 100 ? 4.309 -6.072 7.792 1.00 98.44 100 THR A O 1
ATOM 713 N N . PRO A 1 101 ? 5.651 -5.003 9.236 1.00 98.38 101 PRO A N 1
ATOM 714 C CA . PRO A 1 101 ? 4.943 -3.745 9.108 1.00 98.38 101 PRO A CA 1
ATOM 715 C C . PRO A 1 101 ? 5.244 -3.077 7.763 1.00 98.38 101 PRO A C 1
ATOM 717 O O . PRO A 1 101 ? 6.392 -3.006 7.330 1.00 98.38 101 PRO A O 1
ATOM 720 N N . VAL A 1 102 ? 4.227 -2.484 7.152 1.00 98.56 102 VAL A N 1
ATOM 721 C CA . VAL A 1 102 ? 4.336 -1.648 5.958 1.00 98.56 102 VAL A CA 1
ATOM 722 C C . VAL A 1 102 ? 3.837 -0.252 6.298 1.00 98.56 102 VAL A C 1
ATOM 724 O O . VAL A 1 102 ? 2.693 -0.059 6.708 1.00 98.56 102 VAL A O 1
ATOM 727 N N . THR A 1 103 ? 4.710 0.738 6.154 1.00 98.31 103 THR A N 1
ATOM 728 C CA . THR A 1 103 ? 4.350 2.148 6.308 1.00 98.31 103 THR A CA 1
ATOM 729 C C . THR A 1 103 ? 3.695 2.625 5.023 1.00 98.31 103 THR A C 1
ATOM 731 O O . THR A 1 103 ? 4.313 2.556 3.963 1.00 98.31 103 THR A O 1
ATOM 734 N N . LEU A 1 104 ? 2.464 3.118 5.128 1.00 97.75 104 LEU A N 1
ATOM 735 C CA . LEU A 1 104 ? 1.692 3.686 4.030 1.00 97.75 104 LEU A CA 1
ATOM 736 C C . LEU A 1 104 ? 1.497 5.173 4.309 1.00 97.75 104 LEU A C 1
ATOM 738 O O . LEU A 1 104 ? 0.831 5.543 5.278 1.00 97.75 104 LEU A O 1
ATOM 742 N N . VAL A 1 105 ? 2.073 6.027 3.470 1.00 95.81 105 VAL A N 1
ATOM 743 C CA . VAL A 1 105 ? 1.841 7.471 3.556 1.00 95.81 105 VAL A CA 1
ATOM 744 C C . VAL A 1 105 ? 0.532 7.782 2.845 1.00 95.81 105 VAL A C 1
ATOM 746 O O . VAL A 1 105 ? 0.329 7.371 1.705 1.00 95.81 105 VAL A O 1
ATOM 749 N N . GLN A 1 106 ? -0.362 8.492 3.526 1.00 94.50 106 GLN A N 1
ATOM 750 C CA . GLN A 1 106 ? -1.621 8.953 2.954 1.00 94.50 106 GLN A CA 1
ATOM 751 C C . GLN A 1 106 ? -1.800 10.428 3.277 1.00 94.50 106 GLN A C 1
ATOM 753 O O . GLN A 1 106 ? -1.953 10.822 4.438 1.00 94.50 106 GLN A O 1
ATOM 758 N N . GLU A 1 107 ? -1.778 11.244 2.230 1.00 89.00 107 GLU A N 1
ATOM 759 C CA . GLU A 1 107 ? -1.926 12.685 2.347 1.00 89.00 107 GLU A CA 1
ATOM 760 C C . GLU A 1 107 ? -3.343 13.075 2.800 1.00 89.00 107 GLU A C 1
ATOM 762 O O . GLU A 1 107 ? -4.329 12.355 2.630 1.00 89.00 107 GLU A O 1
ATOM 767 N N . GLY A 1 108 ? -3.459 14.248 3.421 1.00 90.31 108 GLY A N 1
ATOM 768 C CA . GLY A 1 108 ? -4.733 14.741 3.931 1.00 90.31 108 GLY A CA 1
ATOM 769 C C . GLY A 1 108 ? -5.206 14.023 5.200 1.00 90.31 108 GLY A C 1
ATOM 770 O O . GLY A 1 108 ? -4.419 13.524 6.008 1.00 90.31 108 GLY A O 1
ATOM 771 N N . ARG A 1 109 ? -6.524 14.050 5.437 1.00 91.88 109 ARG A N 1
ATOM 772 C CA . ARG A 1 109 ? -7.144 13.618 6.710 1.00 91.88 109 ARG A CA 1
ATOM 773 C C . ARG A 1 109 ? -7.941 12.321 6.622 1.00 91.88 109 ARG A C 1
ATOM 775 O O . ARG A 1 109 ? -8.267 11.753 7.661 1.00 91.88 109 ARG A O 1
ATOM 782 N N . ARG A 1 110 ? -8.290 11.893 5.410 1.00 94.81 110 ARG A N 1
ATOM 783 C CA . ARG A 1 110 ? -9.001 10.634 5.168 1.00 94.81 110 ARG A CA 1
ATOM 784 C C . ARG A 1 110 ? -7.998 9.491 5.243 1.00 94.81 110 ARG A C 1
ATOM 786 O O . ARG A 1 110 ? -6.824 9.698 4.935 1.00 94.81 110 ARG A O 1
ATOM 793 N N . ARG A 1 111 ? -8.437 8.318 5.685 1.00 96.69 111 ARG A N 1
ATOM 794 C CA . ARG A 1 111 ? -7.597 7.118 5.689 1.00 96.69 111 ARG A CA 1
ATOM 795 C C . ARG A 1 111 ? -8.296 6.004 4.936 1.00 96.69 111 ARG A C 1
ATOM 797 O O . ARG A 1 111 ? -9.346 5.553 5.379 1.00 96.69 111 ARG A O 1
ATOM 804 N N . GLU A 1 112 ? -7.728 5.591 3.818 1.00 97.38 112 GLU A N 1
ATOM 805 C CA . GLU A 1 112 ? -8.144 4.388 3.103 1.00 97.38 112 GLU A CA 1
ATOM 806 C C . GLU A 1 112 ? -7.555 3.181 3.814 1.00 97.38 112 GLU A C 1
ATOM 808 O O . GLU A 1 112 ? -6.341 3.106 4.007 1.00 97.38 112 GLU A O 1
ATOM 813 N N . VAL A 1 113 ? -8.416 2.273 4.258 1.00 98.06 113 VAL A N 1
ATOM 814 C CA . VAL A 1 113 ? -8.030 1.118 5.064 1.00 98.06 113 VAL A CA 1
ATOM 815 C C . VAL A 1 113 ? -8.266 -0.168 4.286 1.00 98.06 113 VAL A C 1
ATOM 817 O O . VAL A 1 113 ? -9.260 -0.297 3.572 1.00 98.06 113 VAL A O 1
ATOM 820 N N . TYR A 1 114 ? -7.332 -1.100 4.418 1.00 98.19 114 TYR A N 1
ATOM 821 C CA . TYR A 1 114 ? -7.254 -2.345 3.666 1.00 98.19 114 TYR A CA 1
ATOM 822 C C . TYR A 1 114 ? -7.640 -3.516 4.560 1.00 98.19 114 TYR A C 1
ATOM 824 O O . TYR A 1 114 ? -7.602 -3.406 5.784 1.00 98.19 114 TYR A O 1
ATOM 832 N N . GLU A 1 115 ? -7.987 -4.640 3.941 1.00 97.88 115 GLU A N 1
ATOM 833 C CA . GLU A 1 115 ? -8.253 -5.893 4.648 1.00 97.88 115 GLU A CA 1
ATOM 834 C C . GLU A 1 115 ? -7.068 -6.306 5.537 1.00 97.88 115 GLU A C 1
ATOM 836 O O . GLU A 1 115 ? -5.920 -6.317 5.086 1.00 97.88 115 GLU A O 1
ATOM 841 N N . GLY A 1 116 ? -7.344 -6.633 6.802 1.00 98.19 116 GLY A N 1
ATOM 842 C CA . GLY A 1 116 ? -6.344 -6.962 7.816 1.00 98.19 116 GLY A CA 1
ATOM 843 C C . GLY A 1 116 ? -6.158 -5.888 8.892 1.00 98.19 116 GLY A C 1
ATOM 844 O O . GLY A 1 116 ? -7.039 -5.074 9.174 1.00 98.19 116 GLY A O 1
ATOM 845 N N . GLU A 1 117 ? -4.999 -5.924 9.549 1.00 9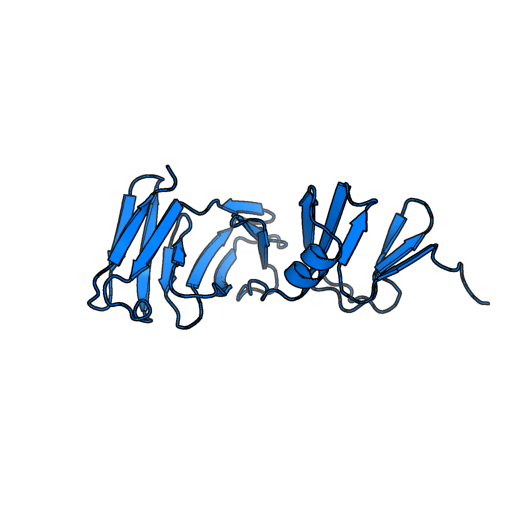8.62 117 GLU A N 1
ATOM 846 C CA . GLU A 1 117 ? -4.690 -5.094 10.716 1.00 98.62 117 GLU A CA 1
ATOM 847 C C . GLU A 1 117 ? -3.831 -3.890 10.343 1.00 98.62 117 GLU A C 1
ATOM 849 O O . GLU A 1 117 ? -2.816 -4.001 9.653 1.00 98.62 117 GLU A O 1
ATOM 854 N N . GLN A 1 118 ? -4.190 -2.731 10.881 1.00 98.56 118 GLN A N 1
ATOM 855 C CA . GLN A 1 118 ? -3.448 -1.503 10.649 1.00 98.56 118 GLN A CA 1
ATOM 856 C C . GLN A 1 118 ? -3.644 -0.483 11.770 1.00 98.56 118 GLN A C 1
ATOM 858 O O . GLN A 1 118 ? -4.622 -0.498 12.517 1.00 98.56 118 GLN A O 1
ATOM 863 N N . VAL A 1 119 ? -2.684 0.428 11.901 1.00 98.69 119 VAL A N 1
ATOM 864 C CA . VAL A 1 119 ? -2.689 1.491 12.910 1.00 98.69 119 VAL A CA 1
ATOM 865 C C . VAL A 1 119 ? -2.561 2.840 12.224 1.00 98.69 119 VAL A C 1
ATOM 867 O O . VAL A 1 119 ? -1.674 3.035 11.396 1.00 98.69 119 VAL A O 1
ATOM 870 N N . VAL A 1 120 ? -3.425 3.784 12.588 1.00 98.38 120 VAL A N 1
ATOM 871 C CA . VAL A 1 120 ? -3.325 5.174 12.145 1.00 98.38 120 VAL A CA 1
ATOM 872 C C . VAL A 1 120 ? -2.068 5.801 12.723 1.00 98.38 120 VAL A C 1
ATOM 874 O O . VAL A 1 120 ? -1.855 5.798 13.936 1.00 98.38 120 VAL A O 1
ATOM 877 N N . THR A 1 121 ? -1.258 6.374 11.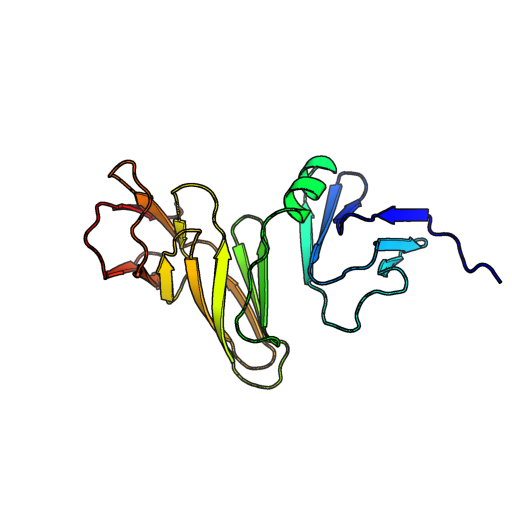843 1.00 97.44 121 THR A N 1
ATOM 878 C CA . THR A 1 121 ? -0.086 7.171 12.198 1.00 97.44 121 THR A CA 1
ATOM 879 C C . THR A 1 121 ? -0.357 8.643 11.893 1.00 97.44 121 THR A C 1
ATOM 881 O O . THR A 1 121 ? -1.410 9.015 11.368 1.00 97.44 121 THR A O 1
ATOM 884 N N . ARG A 1 122 ? 0.602 9.511 12.228 1.00 93.44 122 ARG A N 1
ATOM 885 C CA . ARG A 1 122 ? 0.522 10.941 11.906 1.00 93.44 122 ARG A CA 1
ATOM 886 C C . ARG A 1 122 ? 0.319 11.176 10.403 1.00 93.44 122 ARG A C 1
ATOM 888 O O . ARG A 1 122 ? -0.550 11.962 10.025 1.00 93.44 122 ARG A O 1
ATOM 895 N N . ASP A 1 123 ? 1.066 10.441 9.584 1.00 92.19 123 ASP A N 1
ATOM 896 C CA . ASP A 1 123 ? 1.218 10.706 8.149 1.00 92.19 123 ASP A CA 1
ATOM 897 C C . ASP A 1 123 ? 0.504 9.665 7.266 1.00 92.19 123 ASP A C 1
ATOM 899 O O . ASP A 1 123 ? 0.605 9.699 6.043 1.00 92.19 123 ASP A O 1
ATOM 903 N N . GLY A 1 124 ? -0.233 8.729 7.872 1.00 96.81 124 GLY A N 1
ATOM 904 C CA . GLY A 1 124 ? -0.981 7.708 7.145 1.00 96.81 124 GLY A CA 1
ATOM 905 C C . GLY A 1 124 ? -1.320 6.504 8.015 1.00 96.81 124 GLY A C 1
ATOM 906 O O . GLY A 1 124 ? -2.044 6.635 9.008 1.00 96.81 124 GLY A O 1
ATOM 907 N N . LEU A 1 125 ? -0.811 5.335 7.625 1.00 98.19 125 LEU A N 1
ATOM 908 C CA . LEU A 1 125 ? -1.064 4.047 8.264 1.00 98.19 125 LEU A CA 1
ATOM 909 C C . LEU A 1 125 ? 0.221 3.232 8.429 1.00 98.19 125 LEU A C 1
ATOM 911 O O . LEU A 1 125 ? 1.172 3.350 7.658 1.00 98.19 125 LEU A O 1
ATOM 915 N N . ARG A 1 126 ? 0.211 2.336 9.409 1.00 98.50 126 ARG A N 1
ATOM 916 C CA . ARG A 1 126 ? 1.110 1.187 9.488 1.00 98.50 126 ARG A CA 1
ATOM 917 C C . ARG A 1 126 ? 0.267 -0.072 9.339 1.00 98.50 126 ARG A C 1
ATOM 919 O O . ARG A 1 126 ? -0.511 -0.369 10.240 1.00 98.50 126 ARG A O 1
ATOM 926 N N . TYR A 1 127 ? 0.406 -0.760 8.215 1.00 98.75 127 TYR A N 1
ATOM 927 C CA . TYR A 1 127 ? -0.290 -2.002 7.883 1.00 98.75 127 TYR A CA 1
ATOM 928 C C . TYR A 1 127 ? 0.543 -3.216 8.298 1.00 98.75 127 TYR A C 1
ATOM 930 O O . TYR A 1 127 ? 1.753 -3.213 8.096 1.00 98.75 127 TYR A O 1
ATOM 938 N N . GLU A 1 128 ? -0.065 -4.239 8.889 1.00 98.62 128 GLU A N 1
ATOM 939 C CA . GLU A 1 128 ? 0.639 -5.462 9.287 1.00 98.62 128 GLU A CA 1
ATOM 940 C C . GLU A 1 128 ? 0.509 -6.534 8.199 1.00 98.62 128 GLU A C 1
ATOM 942 O O . GLU A 1 128 ? -0.451 -7.311 8.176 1.00 98.62 128 GLU A O 1
ATOM 947 N N . ALA A 1 129 ? 1.496 -6.586 7.303 1.00 98.50 129 ALA A N 1
ATOM 948 C CA . ALA A 1 129 ? 1.514 -7.537 6.204 1.00 98.50 129 ALA A CA 1
ATOM 949 C C . ALA A 1 129 ? 1.865 -8.947 6.684 1.00 98.50 129 ALA A C 1
ATOM 951 O O . ALA A 1 129 ? 2.775 -9.146 7.493 1.00 98.50 129 ALA A O 1
ATOM 952 N N . ARG A 1 130 ? 1.154 -9.929 6.131 1.00 98.12 130 ARG A N 1
ATOM 953 C CA . ARG A 1 130 ? 1.393 -11.362 6.307 1.00 98.12 130 ARG A CA 1
ATOM 954 C C . ARG A 1 130 ? 1.386 -11.993 4.922 1.00 98.12 130 ARG A C 1
ATOM 956 O O . ARG A 1 130 ? 0.379 -11.912 4.226 1.00 98.12 130 ARG A O 1
ATOM 963 N N . LEU A 1 131 ? 2.521 -12.541 4.510 1.00 98.44 131 LEU A N 1
ATOM 964 C CA . LEU A 1 131 ? 2.733 -13.077 3.169 1.00 98.44 131 LEU A CA 1
ATOM 965 C C . LEU A 1 131 ? 3.408 -14.440 3.277 1.00 98.44 131 LEU A C 1
ATOM 967 O O . LEU A 1 131 ? 4.397 -14.586 3.996 1.00 98.44 131 LEU A O 1
ATOM 971 N N . GLU A 1 132 ? 2.924 -15.412 2.514 1.00 98.62 132 GLU A N 1
ATOM 972 C CA . GLU A 1 132 ? 3.610 -16.693 2.354 1.00 98.62 132 GLU A CA 1
ATOM 973 C C . GLU A 1 132 ? 4.922 -16.525 1.576 1.00 98.62 132 GLU A C 1
ATOM 975 O O . GLU A 1 132 ? 5.168 -15.482 0.954 1.00 98.62 132 GLU A O 1
ATOM 980 N N . ALA A 1 133 ? 5.775 -17.548 1.611 1.00 98.19 133 ALA A N 1
ATOM 981 C CA . ALA A 1 133 ? 6.984 -17.598 0.792 1.00 98.19 133 ALA A CA 1
ATOM 982 C C . ALA A 1 133 ? 6.653 -17.400 -0.698 1.00 98.19 133 ALA A C 1
ATOM 984 O O . ALA A 1 133 ? 5.677 -17.963 -1.192 1.00 98.19 133 ALA A O 1
ATOM 985 N N . ALA A 1 134 ? 7.471 -16.612 -1.400 1.00 97.31 134 ALA A N 1
ATOM 986 C CA . ALA A 1 134 ? 7.364 -16.360 -2.838 1.00 97.31 134 ALA A CA 1
ATOM 987 C C . ALA A 1 134 ? 5.945 -15.973 -3.312 1.00 97.31 134 ALA A C 1
ATOM 989 O O . ALA A 1 134 ? 5.492 -16.407 -4.372 1.00 97.31 134 ALA A O 1
ATOM 990 N N . SER A 1 135 ? 5.225 -15.180 -2.514 1.00 98.38 135 SER A N 1
ATOM 991 C CA . SER A 1 135 ? 3.826 -14.825 -2.766 1.00 98.38 135 SER A CA 1
ATOM 992 C C . SER A 1 135 ? 3.624 -13.333 -3.020 1.00 98.38 135 SER A C 1
ATOM 994 O O . SER A 1 135 ? 4.461 -12.491 -2.678 1.00 98.38 135 SER A O 1
ATOM 996 N N . ALA A 1 136 ? 2.479 -13.007 -3.616 1.00 97.50 136 ALA A N 1
ATOM 997 C CA . ALA A 1 136 ? 2.020 -11.642 -3.809 1.00 97.50 136 ALA A CA 1
ATOM 998 C C . ALA A 1 136 ? 0.572 -11.495 -3.334 1.00 97.50 136 ALA A C 1
ATOM 1000 O O . ALA A 1 136 ? -0.216 -12.438 -3.415 1.00 97.50 136 ALA A O 1
ATOM 1001 N N . LEU A 1 137 ? 0.228 -10.300 -2.865 1.00 97.75 137 LEU A N 1
ATOM 1002 C CA . LEU A 1 137 ? -1.109 -9.946 -2.406 1.00 97.75 137 LEU A CA 1
ATOM 1003 C C . LEU A 1 137 ? -1.498 -8.579 -2.971 1.00 97.75 137 LEU A C 1
ATOM 1005 O O . LEU A 1 137 ? -0.713 -7.633 -2.904 1.00 97.75 137 LEU A O 1
ATOM 1009 N N . LEU A 1 138 ? -2.715 -8.480 -3.503 1.00 97.56 138 LEU A N 1
ATOM 1010 C CA . LEU A 1 138 ? -3.310 -7.238 -3.988 1.00 97.56 138 LEU A CA 1
ATOM 1011 C C . LEU A 1 138 ? -4.547 -6.926 -3.150 1.00 97.56 138 LEU A C 1
ATOM 1013 O O . LEU A 1 138 ? -5.476 -7.730 -3.090 1.00 97.56 138 LEU A O 1
ATOM 1017 N N . LEU A 1 139 ? -4.558 -5.757 -2.520 1.00 97.12 139 LEU A N 1
ATOM 1018 C CA . LEU A 1 139 ? -5.615 -5.332 -1.617 1.00 97.12 139 LEU A CA 1
ATOM 1019 C C . LEU A 1 139 ? -6.254 -4.041 -2.128 1.00 97.12 139 LEU A C 1
ATOM 1021 O O . LEU A 1 139 ? -5.586 -3.002 -2.147 1.00 97.12 139 LEU A O 1
ATOM 1025 N N . PRO A 1 140 ? -7.543 -4.059 -2.504 1.00 96.38 140 PRO A N 1
ATOM 1026 C CA . PRO A 1 140 ? -8.287 -2.822 -2.663 1.00 96.38 140 PRO A CA 1
ATOM 1027 C C . PRO A 1 140 ? -8.516 -2.175 -1.286 1.00 96.38 140 PRO A C 1
ATOM 1029 O O . PRO A 1 140 ? -8.583 -2.881 -0.267 1.00 96.38 140 PRO A O 1
ATOM 1032 N N . PRO A 1 141 ? -8.693 -0.846 -1.225 1.00 96.62 141 PRO A N 1
ATOM 1033 C CA . PRO A 1 141 ? -9.215 -0.219 -0.023 1.00 96.62 141 PRO A CA 1
ATOM 1034 C C . PRO A 1 141 ? -10.629 -0.762 0.229 1.00 96.62 141 PRO A C 1
ATOM 1036 O O . PRO A 1 141 ? -11.395 -0.993 -0.702 1.00 96.62 141 PRO A O 1
ATOM 1039 N N . ARG A 1 142 ? -10.981 -1.017 1.489 1.00 97.44 142 ARG A N 1
ATOM 1040 C CA . ARG A 1 142 ? -12.301 -1.544 1.887 1.00 97.44 142 ARG A CA 1
ATOM 1041 C C . ARG A 1 142 ? -13.183 -0.470 2.498 1.00 97.44 142 ARG A C 1
ATOM 1043 O O . ARG A 1 142 ? -14.380 -0.419 2.231 1.00 97.44 142 ARG A O 1
ATOM 1050 N N . PHE A 1 143 ? -12.574 0.409 3.287 1.00 98.12 143 PHE A N 1
ATOM 1051 C CA . PHE A 1 143 ? -13.263 1.526 3.916 1.00 98.12 143 PHE A CA 1
ATOM 1052 C C . PHE A 1 143 ? -12.427 2.799 3.843 1.00 98.12 143 PHE A C 1
ATOM 1054 O O . PHE A 1 143 ? -11.199 2.767 3.744 1.00 98.12 143 PHE A O 1
ATOM 1061 N N . THR A 1 144 ? -13.101 3.935 3.969 1.00 97.62 144 THR A N 1
ATOM 1062 C CA . THR A 1 144 ? -12.478 5.231 4.205 1.00 97.62 144 THR A CA 1
ATOM 1063 C C . THR A 1 144 ? -12.883 5.736 5.584 1.00 97.62 144 THR A C 1
ATOM 1065 O O . THR A 1 144 ? -14.065 5.877 5.899 1.00 97.62 144 THR A O 1
ATOM 1068 N N . LEU A 1 145 ? -11.894 6.031 6.424 1.00 97.44 145 LEU A N 1
ATOM 1069 C CA . LEU A 1 145 ? -12.102 6.665 7.719 1.00 97.44 145 LEU A CA 1
ATOM 1070 C C . LEU A 1 145 ? -11.994 8.179 7.567 1.00 97.44 145 LEU A C 1
ATOM 1072 O O . LEU A 1 145 ? -10.956 8.704 7.155 1.00 97.44 145 LEU A O 1
ATOM 1076 N N . VAL A 1 146 ? -13.058 8.884 7.939 1.00 97.00 146 VAL A N 1
ATOM 1077 C CA . VAL A 1 146 ? -13.144 10.343 7.858 1.00 97.00 146 VAL A CA 1
ATOM 1078 C C . VAL A 1 146 ? -13.322 10.921 9.264 1.00 97.00 146 VAL A C 1
ATOM 1080 O O . VAL A 1 146 ? -14.306 10.603 9.939 1.00 97.00 146 VAL A O 1
ATOM 1083 N N . PRO A 1 147 ? -12.406 11.776 9.751 1.00 96.25 147 PRO A N 1
ATOM 1084 C CA . PRO A 1 147 ? -12.558 12.379 11.068 1.00 96.25 147 PRO A CA 1
ATOM 1085 C C . PRO A 1 147 ? -13.716 13.384 11.082 1.00 96.25 147 PRO A C 1
ATOM 1087 O O . PRO A 1 147 ? -13.804 14.262 10.225 1.00 96.25 147 PRO A O 1
ATOM 1090 N N . LEU A 1 148 ? -14.574 13.306 12.103 1.00 96.19 148 LEU A N 1
ATOM 1091 C CA . LEU A 1 148 ? -15.711 14.226 12.271 1.00 96.19 148 LEU A CA 1
ATOM 1092 C C . LEU A 1 148 ? -15.383 15.461 13.120 1.00 96.19 148 LEU A C 1
ATOM 1094 O O . LEU A 1 148 ? -16.181 16.388 13.201 1.00 96.19 148 LEU A O 1
ATOM 1098 N N . SER A 1 149 ? -14.218 15.488 13.766 1.00 90.31 149 SER A N 1
ATOM 1099 C CA . SER A 1 149 ? -13.791 16.584 14.646 1.00 90.31 149 SER A CA 1
ATOM 1100 C C . SER A 1 149 ? -13.182 17.779 13.902 1.00 90.31 149 SER A C 1
ATOM 1102 O O . SER A 1 149 ? -12.778 18.750 14.538 1.00 90.31 149 SER A O 1
ATOM 1104 N N . GLY A 1 150 ? -13.015 17.686 12.578 1.00 83.06 150 GLY A N 1
ATOM 1105 C CA . GLY A 1 150 ? -12.242 18.653 11.795 1.00 83.06 150 GLY A CA 1
ATOM 1106 C C . GLY A 1 150 ? -10.727 18.605 12.053 1.00 83.06 150 GLY A C 1
ATOM 1107 O O . GLY A 1 150 ? -9.988 19.390 11.464 1.00 83.06 150 GLY A O 1
ATOM 1108 N N . ARG A 1 151 ? -10.243 17.686 12.898 1.00 88.69 151 ARG A N 1
ATOM 1109 C CA . ARG A 1 151 ? -8.817 17.389 13.125 1.00 88.69 151 ARG A CA 1
ATOM 1110 C C . ARG A 1 151 ? -8.446 16.065 12.450 1.00 88.69 151 ARG A C 1
ATOM 1112 O O . ARG A 1 151 ? -9.326 15.365 11.961 1.00 88.69 151 ARG A O 1
ATOM 1119 N N . SER A 1 152 ? -7.163 15.713 12.405 1.00 93.12 152 SER A N 1
ATOM 1120 C CA . SER A 1 152 ? -6.741 14.374 11.962 1.00 93.12 152 SER A CA 1
ATOM 1121 C C . SER A 1 152 ? -7.231 13.292 12.931 1.00 93.12 152 SER A C 1
ATOM 1123 O O . SER A 1 152 ? -7.441 13.564 14.117 1.00 93.12 152 SER A O 1
ATOM 1125 N N . LEU A 1 153 ? -7.391 12.062 12.434 1.00 96.31 153 LEU A N 1
ATOM 1126 C CA . LEU A 1 153 ? -7.593 10.894 13.295 1.00 96.31 153 LEU A CA 1
ATOM 1127 C C . LEU A 1 153 ? -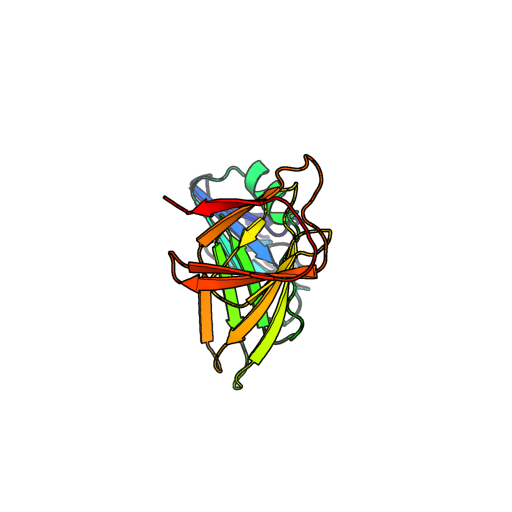6.402 10.746 14.263 1.00 96.31 153 LEU A C 1
ATOM 1129 O O . LEU A 1 153 ? -5.270 11.059 13.881 1.00 96.31 153 LEU A O 1
ATOM 1133 N N . PRO A 1 154 ? -6.633 10.314 15.515 1.00 96.31 154 PRO A N 1
ATOM 1134 C CA . PRO A 1 154 ? -5.562 10.209 16.496 1.00 96.31 154 PRO A CA 1
ATOM 1135 C C . PRO A 1 154 ? -4.567 9.109 16.114 1.00 96.31 154 PRO A C 1
ATOM 1137 O O . PRO A 1 154 ? -4.953 8.016 15.695 1.00 96.31 154 PRO A O 1
ATOM 1140 N N . ASN A 1 155 ? -3.278 9.391 16.313 1.00 97.19 155 ASN A N 1
ATOM 1141 C CA . ASN A 1 155 ? -2.229 8.380 16.213 1.00 97.19 155 ASN A CA 1
ATOM 1142 C C . ASN A 1 155 ? -2.503 7.257 17.228 1.00 97.19 155 ASN A C 1
ATOM 1144 O O . ASN A 1 155 ? -2.862 7.529 18.375 1.00 97.19 155 ASN A O 1
ATOM 1148 N N . GLY A 1 156 ? -2.350 6.007 16.799 1.00 97.88 156 GLY A N 1
ATOM 1149 C CA . GLY A 1 156 ? -2.604 4.829 17.622 1.00 97.88 156 GLY A CA 1
ATOM 1150 C C . GLY A 1 156 ? -4.037 4.303 17.550 1.00 97.88 156 GLY A C 1
ATOM 1151 O O . GLY A 1 156 ? -4.319 3.290 18.188 1.00 97.88 156 GLY A O 1
ATOM 1152 N N . LEU A 1 157 ? -4.935 4.929 16.772 1.00 98.50 157 LEU A N 1
ATOM 1153 C CA . LEU A 1 157 ? -6.212 4.307 16.411 1.00 98.50 157 LEU A CA 1
ATOM 1154 C C . LEU A 1 157 ? -5.929 3.027 15.621 1.00 98.50 157 LEU A C 1
ATOM 1156 O O . LEU A 1 157 ? -5.325 3.070 14.549 1.00 98.50 157 LEU A O 1
ATOM 1160 N N . ARG A 1 158 ? -6.350 1.888 16.163 1.00 98.69 158 ARG A N 1
ATOM 1161 C CA . ARG A 1 158 ? -6.214 0.575 15.538 1.00 98.69 158 ARG A CA 1
ATOM 1162 C C . ARG A 1 158 ? -7.457 0.284 14.717 1.00 98.69 158 ARG A C 1
ATOM 1164 O O . ARG A 1 158 ? -8.575 0.534 15.169 1.00 98.69 158 ARG A O 1
ATOM 1171 N N . VAL A 1 159 ? -7.235 -0.256 13.532 1.00 98.69 159 VAL A N 1
ATOM 1172 C CA . VAL A 1 159 ? -8.260 -0.605 12.560 1.00 98.69 159 VAL A CA 1
ATOM 1173 C C . VAL A 1 159 ? -8.000 -2.044 12.134 1.00 98.69 159 VAL A C 1
ATOM 1175 O O . VAL A 1 159 ? -6.922 -2.356 11.633 1.00 98.69 159 VAL A O 1
ATOM 1178 N N . GLU A 1 160 ? -8.970 -2.916 12.364 1.00 98.69 160 GLU A N 1
ATOM 1179 C CA . GLU A 1 160 ? -8.982 -4.284 11.849 1.00 98.69 160 GLU A CA 1
ATOM 1180 C C . GLU A 1 160 ? -10.147 -4.383 10.867 1.00 98.69 160 GLU A C 1
ATOM 1182 O O . GLU A 1 160 ? -11.311 -4.266 11.255 1.00 98.69 160 GLU A O 1
ATOM 1187 N N . VAL A 1 161 ? -9.834 -4.544 9.588 1.00 98.31 161 VAL A N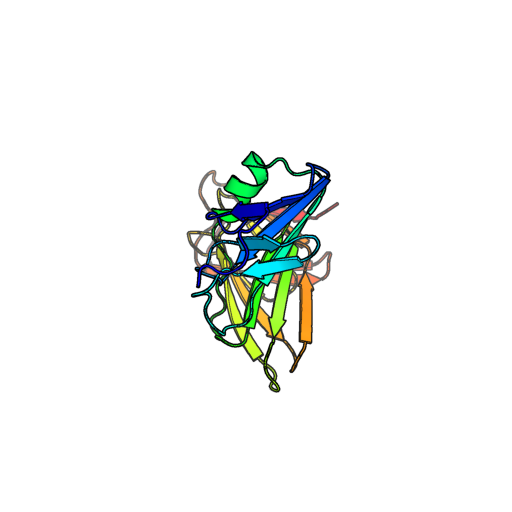 1
ATOM 1188 C CA . VAL A 1 161 ? -10.822 -4.824 8.550 1.00 98.31 161 VAL A CA 1
ATOM 1189 C C . VAL A 1 161 ? -10.913 -6.336 8.415 1.00 98.31 161 VAL A C 1
ATOM 1191 O O . VAL A 1 161 ? -9.981 -6.969 7.923 1.00 98.31 161 VAL A O 1
ATOM 1194 N N . VAL A 1 162 ? -12.016 -6.902 8.896 1.00 97.25 162 VAL A N 1
ATOM 1195 C CA . VAL A 1 162 ? -12.223 -8.356 8.951 1.00 97.25 162 VAL A CA 1
ATOM 1196 C C . VAL A 1 162 ? -12.688 -8.882 7.596 1.00 97.25 162 VAL A C 1
ATOM 1198 O O . VAL A 1 162 ? -12.246 -9.936 7.156 1.00 97.25 162 VAL A O 1
ATOM 1201 N N . ASP A 1 163 ? -13.570 -8.134 6.937 1.00 92.56 163 ASP A N 1
ATOM 1202 C CA . ASP A 1 163 ? -14.127 -8.454 5.626 1.00 92.56 163 ASP A CA 1
ATOM 1203 C C . ASP A 1 163 ? -14.647 -7.170 4.945 1.00 92.56 163 ASP A C 1
ATOM 1205 O O . ASP A 1 163 ? -14.404 -6.052 5.409 1.00 92.56 163 ASP A O 1
ATOM 1209 N N . ALA A 1 164 ? -15.360 -7.317 3.825 1.00 89.62 164 ALA A N 1
ATOM 1210 C CA . ALA A 1 164 ? -15.881 -6.197 3.039 1.00 89.62 164 ALA A CA 1
ATOM 1211 C C . ALA A 1 164 ? -16.980 -5.365 3.738 1.00 89.62 164 ALA A C 1
ATOM 1213 O O . ALA A 1 164 ? -17.288 -4.272 3.272 1.00 89.62 164 ALA A O 1
ATOM 1214 N N . ALA A 1 165 ? -17.573 -5.853 4.829 1.00 92.88 165 ALA A N 1
ATOM 1215 C CA . ALA A 1 165 ? -18.653 -5.193 5.566 1.00 92.88 165 ALA A CA 1
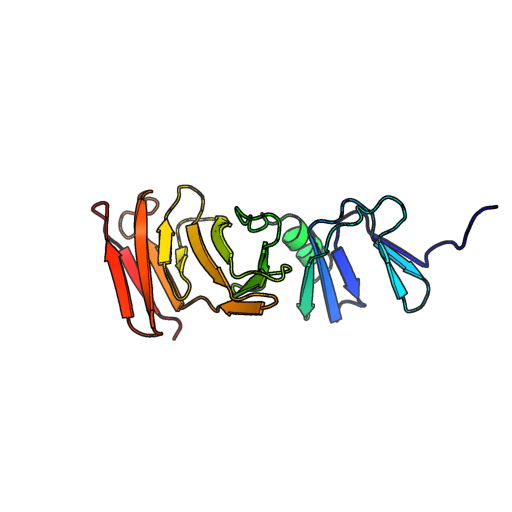ATOM 1216 C C . ALA A 1 165 ? -18.302 -4.912 7.040 1.00 92.88 165 ALA A C 1
ATOM 1218 O O . ALA A 1 165 ? -18.969 -4.107 7.693 1.00 92.88 165 ALA A O 1
ATOM 1219 N N . THR A 1 166 ? -17.242 -5.530 7.558 1.00 96.12 166 THR A N 1
ATOM 1220 C CA . THR A 1 166 ? -16.907 -5.515 8.980 1.00 96.12 166 THR A CA 1
ATOM 1221 C C . THR A 1 166 ? -15.568 -4.828 9.233 1.00 96.12 166 THR A C 1
ATOM 1223 O O . THR A 1 166 ? -14.505 -5.316 8.846 1.00 96.12 166 THR A O 1
ATOM 1226 N N . VAL A 1 167 ? -15.611 -3.726 9.987 1.00 97.88 167 VAL A N 1
ATOM 1227 C CA . VAL A 1 167 ? -14.425 -3.051 10.526 1.00 97.88 167 VAL A CA 1
ATOM 1228 C C . VAL A 1 167 ? -14.532 -2.902 12.038 1.00 97.88 167 VAL A C 1
ATOM 1230 O O . VAL A 1 167 ? -15.572 -2.526 12.581 1.00 97.88 167 VAL A O 1
ATOM 1233 N N . ARG A 1 168 ? -13.430 -3.174 12.733 1.00 98.38 168 ARG A N 1
ATOM 1234 C CA . ARG A 1 168 ? -13.283 -2.965 14.172 1.00 98.38 168 ARG A CA 1
ATOM 1235 C C . ARG A 1 168 ? -12.307 -1.830 14.422 1.00 98.38 168 ARG A C 1
ATOM 1237 O O . ARG A 1 168 ? -11.204 -1.804 13.880 1.00 98.38 168 ARG A O 1
ATOM 1244 N N . LEU A 1 169 ? -12.720 -0.896 15.270 1.00 98.25 169 LEU A N 1
ATOM 1245 C CA . LEU A 1 169 ? -11.935 0.270 15.655 1.00 98.25 169 LEU A CA 1
ATOM 1246 C C . LEU A 1 169 ? -11.673 0.219 17.156 1.00 98.25 169 LEU A C 1
ATOM 1248 O O . LEU A 1 169 ? -12.608 0.110 17.947 1.00 98.25 169 LEU A O 1
ATOM 1252 N N . THR A 1 170 ? -10.407 0.304 17.554 1.00 98.31 170 THR A N 1
ATOM 1253 C CA . THR A 1 170 ? -10.010 0.317 18.969 1.00 98.31 170 THR A CA 1
ATOM 1254 C C . THR A 1 170 ? -8.896 1.328 19.218 1.00 98.31 170 THR A C 1
ATOM 1256 O O . THR A 1 170 ? -8.179 1.725 18.301 1.00 98.31 170 THR A O 1
ATOM 1259 N N . GLY A 1 171 ? -8.732 1.757 20.471 1.00 96.50 171 GLY A N 1
ATOM 1260 C CA . GLY A 1 171 ? -7.691 2.707 20.864 1.00 96.50 171 GLY A CA 1
ATOM 1261 C C . GLY A 1 171 ? -8.256 4.068 21.289 1.00 96.50 171 GLY A C 1
ATOM 1262 O O . GLY A 1 171 ? -9.266 4.097 21.994 1.00 96.50 171 GLY A O 1
ATOM 1263 N N . PRO A 1 172 ? -7.599 5.193 20.939 1.00 96.50 172 PRO A N 1
ATOM 1264 C CA . PRO A 1 172 ? -7.959 6.513 21.450 1.00 96.50 172 PRO A CA 1
ATOM 1265 C C . PRO A 1 172 ? -9.388 6.947 21.104 1.00 96.50 172 PRO A C 1
ATOM 1267 O O . PRO A 1 172 ? -9.898 6.676 20.015 1.00 96.50 172 PRO A O 1
ATOM 1270 N N . VAL A 1 173 ? -10.002 7.712 22.010 1.00 94.81 173 VAL A N 1
ATOM 1271 C CA . VAL A 1 173 ? -11.340 8.284 21.809 1.00 94.81 173 VAL A CA 1
ATOM 1272 C C . VAL A 1 173 ? -11.331 9.242 20.618 1.00 94.81 173 VAL A C 1
ATOM 1274 O O . VAL A 1 173 ? -10.570 10.210 20.580 1.00 94.81 173 VAL A O 1
ATOM 1277 N N . CYS A 1 174 ? -12.212 9.000 19.648 1.00 95.31 174 CYS A N 1
ATOM 1278 C CA . CYS A 1 174 ? -12.442 9.905 18.529 1.00 95.31 174 CYS A CA 1
ATOM 1279 C C . CYS A 1 174 ? -13.854 9.752 17.955 1.00 95.31 174 CYS A C 1
ATOM 1281 O O . CYS A 1 174 ? -14.571 8.800 18.251 1.00 95.31 174 CYS A O 1
ATOM 1283 N N . ARG A 1 175 ? -14.253 10.716 17.118 1.00 95.88 175 ARG A N 1
ATOM 1284 C CA . ARG A 1 175 ? -15.453 10.622 16.281 1.00 95.88 175 ARG A CA 1
ATOM 1285 C C . ARG A 1 175 ? -15.019 10.442 14.836 1.00 95.88 175 ARG A C 1
ATOM 1287 O O . ARG A 1 175 ? -14.306 11.290 14.294 1.00 95.88 175 ARG A O 1
ATOM 1294 N N . VAL A 1 176 ? -15.478 9.364 14.223 1.00 97.06 176 VAL A N 1
ATOM 1295 C CA . VAL A 1 176 ? -15.104 8.954 12.873 1.00 97.06 176 VAL A CA 1
ATOM 1296 C C . VAL A 1 176 ? -16.357 8.551 12.111 1.00 97.06 176 VAL A C 1
ATOM 1298 O O . VAL A 1 176 ? -17.261 7.935 12.673 1.00 97.06 176 VAL A O 1
ATOM 1301 N N . ARG A 1 177 ? -16.423 8.938 10.841 1.00 97.31 177 ARG A N 1
ATOM 1302 C CA . ARG A 1 177 ? -17.344 8.363 9.868 1.00 97.31 177 ARG A CA 1
ATOM 1303 C C . ARG A 1 177 ? -16.589 7.284 9.109 1.00 97.31 177 ARG A C 1
ATOM 1305 O O . ARG A 1 177 ? -15.465 7.522 8.671 1.00 97.31 177 ARG A O 1
ATOM 1312 N N . VAL A 1 178 ? -17.216 6.126 8.983 1.00 97.38 178 VAL A N 1
ATOM 1313 C CA . VAL A 1 178 ? -16.736 5.024 8.157 1.00 97.38 178 VAL A CA 1
ATOM 1314 C C . VAL A 1 178 ? -17.562 5.034 6.882 1.00 97.38 178 VAL A C 1
ATOM 1316 O O . VAL A 1 178 ? -18.789 5.023 6.947 1.00 97.38 178 VAL A O 1
ATOM 1319 N N . GLU A 1 179 ? -16.891 5.096 5.744 1.00 96.69 179 GLU A N 1
ATOM 1320 C CA . GLU A 1 179 ? -17.508 5.001 4.424 1.00 96.69 179 GLU A CA 1
ATOM 1321 C C . GLU A 1 179 ? -17.053 3.682 3.798 1.00 96.69 179 GLU A C 1
ATOM 1323 O O . GLU A 1 179 ? -15.853 3.408 3.753 1.00 96.69 179 GLU A O 1
ATOM 1328 N N . ALA A 1 180 ? -17.998 2.843 3.380 1.00 91.44 180 ALA A N 1
ATOM 1329 C CA . ALA A 1 180 ? -17.692 1.642 2.612 1.00 91.44 180 ALA A CA 1
ATOM 1330 C C . ALA A 1 180 ? -17.401 2.015 1.154 1.00 91.44 180 ALA A C 1
ATOM 1332 O O . ALA A 1 180 ? -17.835 3.064 0.676 1.00 91.44 180 ALA A O 1
ATOM 1333 N N . GLN A 1 181 ? -16.669 1.158 0.449 1.00 77.12 181 GLN A N 1
ATOM 1334 C CA . GLN A 1 181 ? -16.545 1.266 -1.003 1.00 77.12 181 GLN A CA 1
ATOM 1335 C C . GLN A 1 181 ? -17.827 0.702 -1.642 1.00 77.12 181 GLN A C 1
ATOM 1337 O O . GLN A 1 181 ? -17.958 -0.513 -1.784 1.00 77.12 181 GLN A O 1
ATOM 1342 N N . GLY A 1 182 ? -18.801 1.568 -1.946 1.00 58.59 182 GLY A N 1
ATOM 1343 C CA . GLY A 1 182 ? -20.091 1.190 -2.541 1.00 58.59 182 GLY A CA 1
ATOM 1344 C C . GLY A 1 182 ? -21.091 2.333 -2.590 1.00 58.59 182 GLY A C 1
ATOM 1345 O O . GLY A 1 182 ? -21.378 2.894 -1.510 1.00 58.59 182 GLY A O 1
#